Protein AF-A0A496V600-F1 (afdb_monomer_lite)

Secondary structure (DSSP, 8-state):
-PPPPHHHHHHHHHHHHHHHHHHHHHHHHHTT-TTS-HHHHHHHHHHHHHHHHHHHHTT-

Structure (mmCIF, N/CA/C/O backbone):
data_AF-A0A496V600-F1
#
_entry.id   AF-A0A496V600-F1
#
loop_
_atom_site.group_PDB
_atom_site.id
_atom_site.type_symbol
_atom_site.label_atom_id
_atom_site.label_alt_id
_atom_site.label_comp_id
_atom_site.label_asym_id
_atom_site.label_entity_id
_atom_site.label_seq_id
_atom_site.pdbx_PDB_ins_code
_atom_site.Cartn_x
_atom_site.Cartn_y
_atom_site.Cartn_z
_atom_site.occupancy
_atom_site.B_iso_or_equiv
_atom_site.auth_seq_id
_atom_site.auth_comp_id
_atom_site.auth_asym_id
_atom_site.auth_atom_id
_atom_site.pdbx_PDB_model_num
ATOM 1 N N . MET A 1 1 ? -18.487 17.790 19.703 1.00 58.66 1 MET A N 1
ATOM 2 C CA . MET A 1 1 ? -18.303 16.705 18.718 1.00 58.66 1 MET A CA 1
ATOM 3 C C . MET A 1 1 ? -18.651 15.407 19.417 1.00 58.66 1 MET A C 1
ATOM 5 O O . MET A 1 1 ? -18.178 15.207 20.529 1.00 58.66 1 MET A O 1
ATOM 9 N N . THR A 1 2 ? -19.540 14.607 18.840 1.00 82.44 2 THR A N 1
ATOM 10 C CA . THR A 1 2 ? -19.913 13.283 19.358 1.00 82.44 2 THR A CA 1
ATOM 11 C C . THR A 1 2 ? -18.782 12.301 19.055 1.00 82.44 2 THR A C 1
ATOM 13 O O . THR A 1 2 ? -18.177 12.398 17.990 1.00 82.44 2 THR A O 1
ATOM 16 N N . GLN A 1 3 ? -18.464 11.404 19.989 1.00 81.81 3 GLN A N 1
ATOM 17 C CA . GLN A 1 3 ? -17.505 10.324 19.736 1.00 81.81 3 GLN A CA 1
ATOM 18 C C . GLN A 1 3 ? -18.077 9.376 18.664 1.00 81.81 3 GLN A C 1
ATOM 20 O O . GLN A 1 3 ? -19.283 9.108 18.715 1.00 81.81 3 GLN A O 1
ATOM 25 N N . PRO A 1 4 ? -17.260 8.895 17.710 1.00 84.56 4 PRO A N 1
ATOM 26 C CA . PRO A 1 4 ? -17.700 7.929 16.712 1.00 84.56 4 PRO A CA 1
ATOM 27 C C . PRO A 1 4 ? -18.100 6.604 17.368 1.00 84.56 4 PRO A C 1
ATOM 29 O O . PRO A 1 4 ? -17.554 6.187 18.392 1.00 84.56 4 PRO A O 1
ATOM 32 N N . THR A 1 5 ? -19.079 5.944 16.769 1.00 91.75 5 THR A N 1
ATOM 33 C CA . THR A 1 5 ? -19.533 4.608 17.146 1.00 91.75 5 THR A CA 1
ATOM 34 C C . THR A 1 5 ? -18.532 3.543 16.696 1.00 91.75 5 THR A C 1
ATOM 36 O O . THR A 1 5 ? -17.736 3.743 15.782 1.00 91.75 5 THR A O 1
ATOM 39 N N . GLN A 1 6 ? -18.593 2.360 17.309 1.00 89.31 6 GLN A N 1
ATOM 40 C CA . GLN A 1 6 ? -17.741 1.230 16.926 1.00 89.31 6 GLN A CA 1
ATOM 41 C C . GLN A 1 6 ? -17.945 0.791 15.464 1.00 89.31 6 GLN A C 1
ATOM 43 O O . GLN A 1 6 ? -16.997 0.344 14.821 1.00 89.31 6 GLN A O 1
ATOM 48 N N . GLU A 1 7 ? -19.167 0.913 14.943 1.00 91.56 7 GLU A N 1
ATOM 49 C CA . GLU A 1 7 ? -19.492 0.593 13.551 1.00 91.56 7 GLU A CA 1
ATOM 50 C C . GLU A 1 7 ? -18.805 1.569 12.588 1.00 91.56 7 GLU A C 1
ATOM 52 O O . GLU A 1 7 ? -18.109 1.131 11.675 1.00 91.56 7 GLU A O 1
ATOM 57 N N . GLU A 1 8 ? -18.872 2.874 12.870 1.00 90.50 8 GLU A N 1
ATOM 58 C CA . GLU A 1 8 ? -18.174 3.907 12.090 1.00 90.50 8 GLU A CA 1
ATOM 59 C C . GLU A 1 8 ? -16.649 3.701 12.099 1.00 90.50 8 GLU A C 1
ATOM 61 O O . GLU A 1 8 ? -15.998 3.818 11.059 1.00 90.50 8 GLU A O 1
ATOM 66 N N . LEU A 1 9 ? -16.069 3.331 13.247 1.00 90.62 9 LEU A N 1
ATOM 67 C CA . LEU A 1 9 ? -14.636 3.024 13.351 1.00 90.62 9 LEU A CA 1
ATOM 68 C C . LEU A 1 9 ? -14.248 1.786 12.529 1.00 90.62 9 LEU A C 1
ATOM 70 O O . LEU A 1 9 ? -13.192 1.764 11.893 1.00 90.62 9 LEU A O 1
ATOM 74 N N . LEU A 1 10 ? -15.099 0.757 12.508 1.00 91.69 10 LEU A N 1
ATOM 75 C CA . LEU A 1 10 ? -14.858 -0.453 11.726 1.00 91.69 10 LEU A CA 1
ATOM 76 C C . LEU A 1 10 ? -14.938 -0.182 10.217 1.00 91.69 10 LEU A C 1
ATOM 78 O O . LEU A 1 10 ? -14.087 -0.662 9.463 1.00 91.69 10 LEU A O 1
ATOM 82 N N . GLU A 1 11 ? -15.927 0.587 9.765 1.00 93.31 11 GLU A N 1
ATOM 83 C CA . GLU A 1 11 ? -16.057 0.978 8.358 1.00 93.31 11 GLU A CA 1
ATOM 84 C C . GLU A 1 11 ? -14.852 1.799 7.882 1.00 93.31 11 GLU A C 1
ATOM 86 O O . GLU A 1 11 ? -14.314 1.562 6.791 1.00 93.31 11 GLU A O 1
ATOM 91 N N . GLU A 1 12 ? -14.391 2.724 8.723 1.00 91.06 12 GLU A N 1
ATOM 92 C CA . GLU A 1 12 ? -13.222 3.561 8.473 1.00 91.06 12 GLU A CA 1
ATOM 93 C C . GLU A 1 12 ? -11.932 2.728 8.403 1.00 91.06 12 GLU A C 1
ATOM 95 O O . GLU A 1 12 ? -11.164 2.830 7.440 1.00 91.06 12 GLU A O 1
ATOM 100 N N . ALA A 1 13 ? -11.731 1.816 9.356 1.00 92.12 13 ALA A N 1
ATOM 101 C CA . ALA A 1 13 ? -10.629 0.858 9.344 1.00 92.12 13 ALA A CA 1
ATOM 102 C C . ALA A 1 13 ? -10.618 0.019 8.053 1.00 92.12 13 ALA A C 1
ATOM 104 O O . ALA A 1 13 ? -9.597 -0.088 7.367 1.00 92.12 13 ALA A O 1
ATOM 105 N N . GLN A 1 14 ? -11.767 -0.531 7.656 1.00 93.94 14 GLN A N 1
ATOM 106 C CA . GLN A 1 14 ? -11.880 -1.291 6.411 1.00 93.94 14 GLN A CA 1
ATOM 107 C C . GLN A 1 14 ? -11.596 -0.429 5.176 1.00 93.94 14 GLN A C 1
ATOM 109 O O . GLN A 1 14 ? -11.015 -0.913 4.200 1.00 93.94 14 GLN A O 1
ATOM 114 N N . ARG A 1 15 ? -11.979 0.853 5.197 1.00 94.25 15 ARG A N 1
ATOM 115 C CA . ARG A 1 15 ? -11.646 1.799 4.130 1.00 94.25 15 ARG A CA 1
ATOM 116 C C . ARG A 1 15 ? -10.137 1.959 3.998 1.00 94.25 15 ARG A C 1
ATOM 118 O O . ARG A 1 15 ? -9.632 1.832 2.883 1.00 94.25 15 ARG 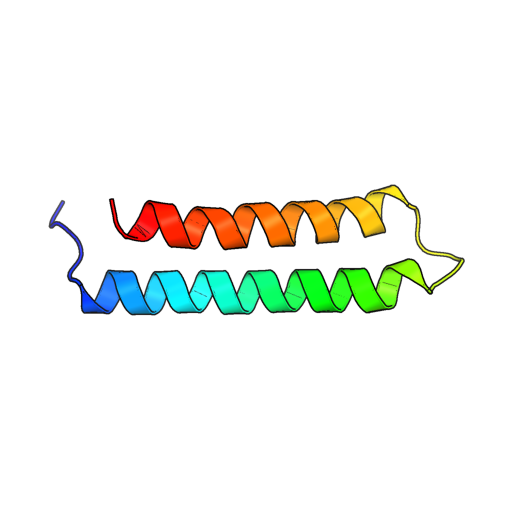A O 1
ATOM 125 N N . PHE A 1 16 ? -9.419 2.173 5.097 1.00 94.44 16 PHE A N 1
ATOM 126 C CA . PHE A 1 16 ? -7.960 2.275 5.067 1.00 94.44 16 PHE A CA 1
ATOM 127 C C . PHE A 1 16 ? -7.289 0.999 4.547 1.00 94.44 16 PHE A C 1
ATOM 129 O O . PHE A 1 16 ? -6.402 1.103 3.698 1.00 94.44 16 PHE A O 1
ATOM 136 N N . ILE A 1 17 ? -7.765 -0.185 4.951 1.00 94.75 17 ILE A N 1
ATOM 137 C CA . ILE A 1 17 ? -7.266 -1.474 4.436 1.00 94.75 17 ILE A CA 1
ATOM 138 C C . ILE A 1 17 ? -7.410 -1.547 2.911 1.00 94.75 17 ILE A C 1
ATOM 140 O O . ILE A 1 17 ? -6.451 -1.882 2.216 1.00 94.75 17 ILE A O 1
ATOM 144 N N . ARG A 1 18 ? -8.577 -1.180 2.363 1.00 96.81 18 ARG A N 1
ATOM 145 C CA . ARG A 1 18 ? -8.800 -1.183 0.904 1.00 96.81 18 ARG A CA 1
ATOM 146 C C . ARG A 1 18 ? -7.856 -0.232 0.167 1.00 96.81 18 ARG A C 1
ATOM 148 O O . ARG A 1 18 ? -7.401 -0.546 -0.931 1.00 96.81 18 ARG A O 1
ATOM 155 N N . ILE A 1 19 ? -7.559 0.933 0.744 1.00 96.56 19 ILE A N 1
ATOM 156 C CA . ILE A 1 19 ? -6.636 1.887 0.115 1.00 96.56 19 ILE A CA 1
ATOM 157 C C . ILE A 1 19 ? -5.195 1.363 0.195 1.00 96.56 19 ILE A C 1
ATOM 159 O O . ILE A 1 19 ? -4.477 1.451 -0.799 1.00 96.56 19 ILE A O 1
ATOM 163 N N . ALA A 1 20 ? -4.791 0.773 1.325 1.00 96.94 20 ALA A N 1
ATOM 164 C CA . ALA A 1 20 ? -3.481 0.143 1.470 1.00 96.94 20 ALA A CA 1
ATOM 165 C C . ALA A 1 20 ? -3.276 -0.981 0.440 1.00 96.94 20 ALA A C 1
ATOM 167 O O . ALA A 1 20 ? -2.241 -1.022 -0.222 1.00 96.94 20 ALA A O 1
ATOM 168 N N . ASP A 1 21 ? -4.279 -1.838 0.229 1.00 97.88 21 ASP A N 1
ATOM 169 C CA . ASP A 1 21 ? -4.207 -2.922 -0.759 1.00 97.88 21 ASP A CA 1
ATOM 170 C C . ASP A 1 21 ? -4.055 -2.403 -2.201 1.00 97.88 21 ASP A C 1
ATOM 172 O O . ASP A 1 21 ? -3.297 -2.951 -3.010 1.00 97.88 21 ASP A O 1
ATOM 176 N N . ARG A 1 22 ? -4.691 -1.265 -2.512 1.00 97.94 22 ARG A N 1
ATOM 177 C CA . ARG A 1 22 ? -4.500 -0.579 -3.796 1.00 97.94 22 ARG A CA 1
ATOM 178 C C . ARG A 1 22 ? -3.056 -0.110 -3.982 1.00 97.94 22 ARG A C 1
ATOM 180 O O . ARG A 1 22 ? -2.502 -0.286 -5.067 1.00 97.94 22 ARG A O 1
ATOM 187 N N . ASP A 1 23 ? -2.440 0.456 -2.948 1.00 98.31 23 ASP A N 1
ATOM 188 C CA . ASP A 1 23 ? -1.038 0.888 -3.000 1.00 98.31 23 ASP A CA 1
ATOM 189 C C . ASP A 1 23 ? -0.067 -0.298 -3.083 1.00 98.31 23 ASP A C 1
ATOM 191 O O . ASP A 1 23 ? 0.888 -0.254 -3.857 1.00 98.31 23 ASP A O 1
ATOM 195 N N . ILE A 1 24 ? -0.353 -1.402 -2.384 1.00 98.31 24 ILE A N 1
ATOM 196 C CA . ILE A 1 24 ? 0.404 -2.658 -2.510 1.00 98.31 24 ILE A CA 1
ATOM 197 C C . ILE A 1 24 ? 0.338 -3.176 -3.949 1.00 98.31 24 ILE A C 1
ATOM 199 O O . ILE A 1 24 ? 1.356 -3.587 -4.512 1.00 98.31 24 ILE A O 1
ATOM 203 N N . THR A 1 25 ? -0.850 -3.161 -4.552 1.00 98.38 25 THR A N 1
ATOM 204 C CA . THR A 1 25 ? -1.052 -3.601 -5.936 1.00 98.38 25 THR A CA 1
ATOM 205 C C . THR A 1 25 ? -0.281 -2.714 -6.911 1.00 98.38 25 THR A C 1
ATOM 207 O O . THR A 1 25 ? 0.460 -3.233 -7.747 1.00 98.38 25 THR A O 1
ATOM 210 N N . ALA A 1 26 ? -0.375 -1.389 -6.761 1.00 98.06 26 ALA A N 1
ATOM 211 C CA . ALA A 1 26 ? 0.383 -0.439 -7.571 1.00 98.06 26 ALA A CA 1
ATOM 212 C C . ALA A 1 26 ? 1.896 -0.670 -7.442 1.00 98.06 26 ALA A C 1
ATOM 214 O O . ALA A 1 26 ? 2.575 -0.824 -8.453 1.00 98.06 26 ALA A O 1
ATOM 215 N N . PHE A 1 27 ? 2.418 -0.800 -6.218 1.00 98.19 27 PHE A N 1
ATOM 216 C CA . PHE A 1 27 ? 3.823 -1.126 -5.968 1.00 98.19 27 PHE A CA 1
ATOM 217 C C . PHE A 1 27 ? 4.255 -2.421 -6.674 1.00 98.19 27 PHE A C 1
ATOM 219 O O . PHE A 1 27 ? 5.277 -2.437 -7.363 1.00 98.19 27 PHE A O 1
ATOM 226 N N . LYS A 1 28 ? 3.474 -3.504 -6.539 1.00 98.06 28 LYS A N 1
ATOM 227 C CA . LYS A 1 28 ? 3.783 -4.816 -7.136 1.00 98.06 28 LYS A CA 1
ATOM 228 C C . LYS A 1 28 ? 3.854 -4.776 -8.661 1.00 98.06 28 LYS A C 1
ATOM 230 O O . LYS A 1 28 ? 4.653 -5.519 -9.227 1.00 98.06 28 LYS A O 1
ATOM 235 N N . VAL A 1 29 ? 3.034 -3.947 -9.306 1.00 98.19 29 VAL A N 1
ATOM 236 C CA . VAL A 1 29 ? 3.052 -3.757 -10.762 1.00 98.19 29 VAL A CA 1
ATOM 237 C C . VAL A 1 29 ? 4.220 -2.859 -11.162 1.00 98.19 29 VAL A C 1
ATOM 239 O O . VAL A 1 29 ? 5.075 -3.268 -11.943 1.00 98.19 29 VAL A O 1
ATOM 242 N N . LEU A 1 30 ? 4.294 -1.663 -10.578 1.00 97.81 30 LEU A N 1
ATOM 243 C CA . LEU A 1 30 ? 5.226 -0.607 -10.970 1.00 97.81 30 LEU A CA 1
ATOM 244 C C . LEU A 1 30 ? 6.694 -0.977 -10.751 1.00 97.81 30 LEU A C 1
ATOM 246 O O . LEU A 1 30 ? 7.537 -0.595 -11.554 1.00 97.81 30 LEU A O 1
ATOM 250 N N . LYS A 1 31 ? 7.013 -1.776 -9.724 1.00 97.25 31 LYS A N 1
ATOM 251 C CA . LYS A 1 31 ? 8.391 -2.239 -9.484 1.00 97.25 31 LYS A CA 1
ATOM 252 C C . LYS A 1 31 ? 8.979 -3.067 -10.637 1.00 97.25 31 LYS A C 1
ATOM 254 O O . LYS A 1 31 ? 10.190 -3.244 -10.690 1.00 97.25 31 LYS A O 1
ATOM 259 N N . ASN A 1 32 ? 8.126 -3.624 -11.502 1.00 97.50 32 ASN A N 1
ATOM 260 C CA . ASN A 1 32 ? 8.530 -4.461 -12.630 1.00 97.50 32 ASN A CA 1
ATOM 261 C C . ASN A 1 32 ? 8.480 -3.705 -13.972 1.00 97.50 32 ASN A C 1
ATOM 263 O O . ASN A 1 32 ? 8.764 -4.309 -15.002 1.00 97.50 32 ASN A O 1
ATOM 267 N N . VAL A 1 33 ? 8.097 -2.422 -13.976 1.00 97.56 33 VAL A N 1
ATOM 268 C CA . VAL A 1 33 ? 8.033 -1.577 -15.177 1.00 97.56 33 VAL A CA 1
ATOM 269 C C . VAL A 1 33 ? 9.339 -0.778 -15.274 1.00 97.56 33 VAL A C 1
ATOM 271 O O . VAL A 1 33 ? 9.540 0.115 -14.446 1.00 97.56 33 VAL A O 1
ATOM 274 N N . PRO A 1 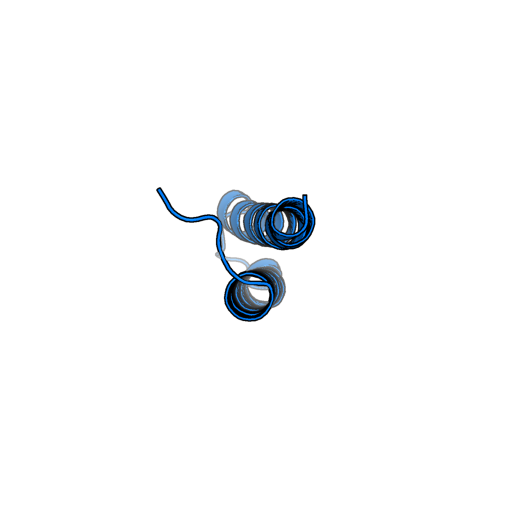34 ? 10.230 -1.068 -16.243 1.00 94.19 34 PRO A N 1
ATOM 275 C CA . PRO A 1 34 ? 11.562 -0.456 -16.329 1.00 94.19 34 PRO A CA 1
ATOM 276 C C . PRO A 1 34 ? 11.558 1.075 -16.407 1.00 94.19 34 PRO A C 1
ATOM 278 O O . PRO A 1 34 ? 12.483 1.726 -15.930 1.00 94.19 34 PRO A O 1
ATOM 281 N N . GLU A 1 35 ? 10.514 1.655 -16.994 1.00 97.75 35 GLU A N 1
ATOM 282 C CA . GLU A 1 35 ? 10.357 3.097 -17.186 1.00 97.75 35 GLU A CA 1
ATOM 283 C C . GLU A 1 35 ? 9.872 3.813 -15.918 1.00 97.75 35 GLU A C 1
ATOM 285 O O . GLU A 1 35 ? 9.854 5.045 -15.867 1.00 97.75 35 GLU A O 1
ATOM 290 N N . THR A 1 36 ? 9.463 3.069 -14.884 1.00 97.56 36 THR A N 1
ATOM 291 C CA . THR A 1 36 ? 8.978 3.685 -13.651 1.00 97.56 36 THR A CA 1
ATOM 292 C C . THR A 1 36 ? 10.144 4.158 -12.799 1.00 97.56 36 THR A C 1
ATOM 294 O O . THR A 1 36 ? 11.001 3.384 -12.375 1.00 97.56 36 THR A O 1
ATOM 297 N N . HIS A 1 37 ? 10.137 5.448 -12.472 1.00 97.88 37 HIS A N 1
ATOM 298 C CA . HIS A 1 37 ? 11.119 6.021 -11.567 1.00 97.88 37 HIS A CA 1
ATOM 299 C C . HIS A 1 37 ? 11.019 5.385 -10.169 1.00 97.88 37 HIS A C 1
ATOM 301 O O . HIS A 1 37 ? 9.931 5.271 -9.601 1.00 97.88 37 HIS A O 1
ATOM 307 N N . ILE A 1 38 ? 12.162 5.036 -9.567 1.00 97.38 38 ILE A N 1
ATOM 308 C CA . ILE A 1 38 ? 12.220 4.356 -8.259 1.00 97.38 38 ILE A CA 1
ATOM 309 C C . ILE A 1 38 ? 11.457 5.106 -7.158 1.00 97.38 38 ILE A C 1
ATOM 311 O O . ILE A 1 38 ? 10.805 4.486 -6.323 1.00 97.38 38 ILE A O 1
ATOM 315 N N . ALA A 1 39 ? 11.460 6.442 -7.189 1.00 98.19 39 ALA A N 1
ATOM 316 C CA . ALA A 1 39 ? 10.700 7.254 -6.237 1.00 98.19 39 ALA A CA 1
ATOM 317 C C . ALA A 1 39 ? 9.187 6.974 -6.292 1.00 98.19 39 ALA A C 1
ATOM 319 O O . ALA A 1 39 ? 8.542 6.941 -5.250 1.00 98.19 39 ALA A O 1
ATOM 320 N N . THR A 1 40 ? 8.622 6.715 -7.475 1.00 98.00 40 THR A N 1
ATOM 321 C CA . THR A 1 40 ? 7.203 6.362 -7.638 1.00 98.00 40 THR A CA 1
ATOM 322 C C . THR A 1 40 ? 6.907 4.978 -7.063 1.00 98.00 40 THR A C 1
ATOM 324 O O . THR A 1 40 ? 5.888 4.785 -6.403 1.00 98.00 40 THR A O 1
ATOM 327 N N . VAL A 1 41 ? 7.822 4.021 -7.249 1.00 98.12 41 VAL A N 1
ATOM 328 C CA . VAL A 1 41 ? 7.720 2.685 -6.643 1.00 98.12 41 VAL A CA 1
ATOM 329 C C . VAL A 1 41 ? 7.740 2.796 -5.114 1.00 98.12 41 VAL A C 1
ATOM 331 O O . VAL A 1 41 ? 6.849 2.275 -4.441 1.00 98.12 41 VAL A O 1
ATOM 334 N N . CYS A 1 42 ? 8.713 3.526 -4.562 1.00 98.19 42 CYS A N 1
ATOM 335 C CA . CYS A 1 42 ? 8.840 3.740 -3.121 1.00 98.19 42 CYS A CA 1
ATOM 336 C C . CYS A 1 42 ? 7.665 4.532 -2.534 1.00 98.19 42 CYS A C 1
ATOM 338 O O . CYS A 1 42 ? 7.242 4.231 -1.423 1.00 98.19 42 CYS A O 1
ATOM 340 N N . PHE A 1 43 ? 7.099 5.485 -3.278 1.00 98.19 43 PHE A N 1
ATOM 341 C CA . PHE A 1 43 ? 5.914 6.229 -2.857 1.00 98.19 43 PHE A CA 1
ATOM 342 C C . PHE A 1 43 ? 4.738 5.289 -2.572 1.00 98.19 43 PHE A C 1
ATOM 344 O O . PHE A 1 43 ? 4.167 5.340 -1.488 1.00 98.19 43 PHE A O 1
ATOM 351 N N . HIS A 1 44 ? 4.412 4.369 -3.483 1.00 98.19 44 HIS A N 1
ATOM 352 C CA . HIS A 1 44 ? 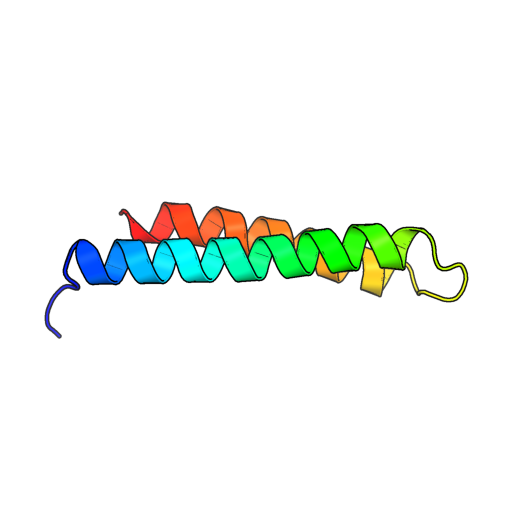3.326 3.413 -3.237 1.00 98.19 44 HIS A CA 1
ATOM 353 C C . HIS A 1 44 ? 3.641 2.435 -2.099 1.00 98.19 44 HIS A C 1
ATOM 355 O O . HIS A 1 44 ? 2.751 2.097 -1.322 1.00 98.19 44 HIS A O 1
ATOM 361 N N . ALA A 1 45 ? 4.903 2.032 -1.936 1.00 97.31 45 ALA A N 1
ATOM 362 C CA . ALA A 1 45 ? 5.305 1.230 -0.782 1.00 97.31 45 ALA A CA 1
ATOM 363 C C . ALA A 1 45 ? 5.093 1.981 0.548 1.00 97.31 45 ALA A C 1
ATOM 365 O O . ALA A 1 45 ? 4.512 1.424 1.479 1.00 97.31 45 ALA A O 1
ATOM 366 N N . GLN A 1 46 ? 5.502 3.252 0.628 1.00 97.88 46 GLN A N 1
ATOM 367 C CA . GLN A 1 46 ? 5.298 4.101 1.804 1.00 97.88 46 GLN A CA 1
ATOM 368 C C . GLN A 1 46 ? 3.805 4.280 2.103 1.00 97.88 46 GLN A C 1
ATOM 370 O O . GLN A 1 46 ? 3.365 4.028 3.224 1.00 97.88 46 GLN A O 1
ATOM 375 N N . GLN A 1 47 ? 3.013 4.631 1.087 1.00 97.38 47 GLN A N 1
ATOM 376 C CA . GLN A 1 47 ? 1.574 4.838 1.229 1.00 97.38 47 GLN A CA 1
ATOM 377 C C . GLN A 1 47 ? 0.854 3.591 1.763 1.00 97.38 47 GLN A C 1
ATOM 379 O O . GLN A 1 47 ? -0.028 3.713 2.615 1.00 97.38 47 GLN A O 1
AT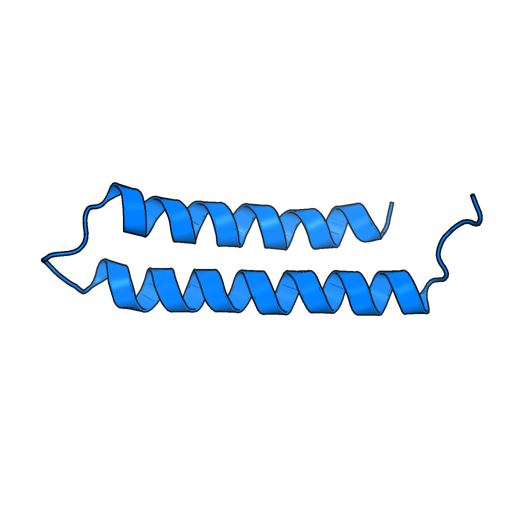OM 384 N N . ALA A 1 48 ? 1.240 2.394 1.308 1.00 97.00 48 ALA A N 1
ATOM 385 C CA . ALA A 1 48 ? 0.692 1.140 1.816 1.00 97.00 48 ALA A CA 1
ATOM 386 C C . ALA A 1 48 ? 0.943 0.959 3.323 1.00 97.00 48 ALA A C 1
ATOM 388 O O . ALA A 1 48 ? 0.032 0.566 4.058 1.00 97.00 48 ALA A O 1
ATOM 389 N N . VAL A 1 49 ? 2.155 1.273 3.794 1.00 96.00 49 VAL A N 1
ATOM 390 C CA . VAL A 1 49 ? 2.515 1.184 5.217 1.00 96.00 49 VAL A CA 1
ATOM 391 C C . VAL A 1 49 ? 1.741 2.215 6.037 1.00 96.00 49 VAL A C 1
ATOM 393 O O . VAL A 1 49 ? 1.103 1.842 7.019 1.00 96.00 49 VAL A O 1
ATOM 396 N N . GLU A 1 50 ? 1.725 3.482 5.615 1.00 95.56 50 GLU A N 1
ATOM 397 C CA . GLU A 1 50 ? 1.022 4.558 6.331 1.00 95.56 50 GLU A CA 1
ATOM 398 C C . GLU A 1 50 ? -0.464 4.240 6.532 1.00 95.56 50 GLU A C 1
ATOM 400 O O . GLU A 1 50 ? -0.996 4.346 7.637 1.00 95.56 50 GLU A O 1
ATOM 405 N N . LYS A 1 51 ? -1.138 3.771 5.478 1.00 93.56 51 LYS A N 1
ATOM 406 C CA . LYS A 1 51 ? -2.566 3.432 5.544 1.00 93.56 51 LYS A CA 1
ATOM 407 C C . LYS A 1 51 ? -2.834 2.200 6.391 1.00 93.56 51 LYS A 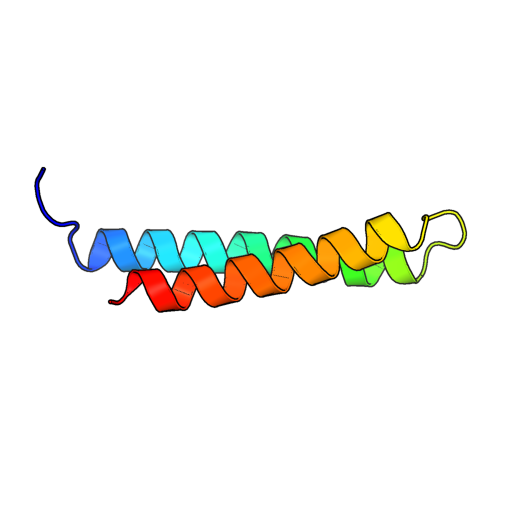C 1
ATOM 409 O O . LYS A 1 51 ? -3.852 2.166 7.069 1.00 93.56 51 LYS A O 1
ATOM 414 N N . SER A 1 52 ? -1.921 1.232 6.400 1.00 90.69 52 SER A N 1
ATOM 415 C CA . SER A 1 52 ? -2.030 0.059 7.273 1.00 90.69 52 SER A CA 1
ATOM 416 C C . SER A 1 52 ? -1.890 0.431 8.753 1.00 90.69 52 SER A C 1
ATOM 418 O O . SER A 1 52 ? -2.553 -0.167 9.594 1.00 90.69 52 SER A O 1
ATOM 420 N N . ILE A 1 53 ? -1.068 1.433 9.082 1.00 89.12 53 ILE A N 1
ATOM 421 C CA . ILE A 1 53 ? -0.892 1.913 10.461 1.00 89.12 53 ILE A CA 1
ATOM 422 C C . ILE A 1 53 ? -2.090 2.762 10.912 1.00 89.12 53 ILE A C 1
ATOM 424 O O . ILE A 1 53 ? -2.538 2.604 12.046 1.00 89.12 53 ILE A O 1
ATOM 428 N N . ASN A 1 54 ? -2.658 3.594 10.031 1.00 83.56 54 ASN A N 1
ATOM 429 C CA . AS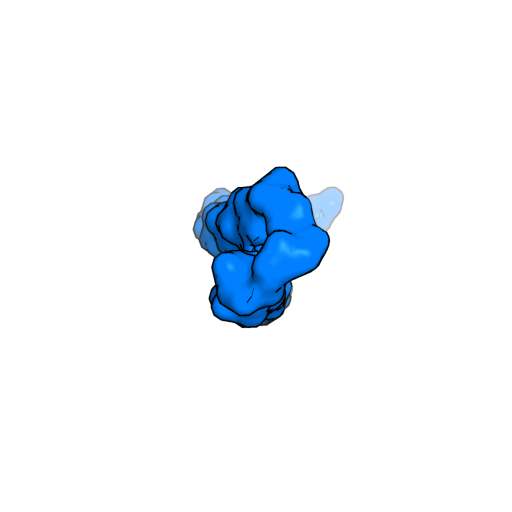N A 1 54 ? -3.834 4.419 10.354 1.00 83.56 54 ASN A CA 1
ATOM 430 C C . ASN A 1 54 ? -5.066 3.591 10.762 1.00 83.56 54 ASN A C 1
ATOM 432 O O . ASN A 1 54 ? -5.895 4.048 11.549 1.00 83.56 54 ASN A O 1
ATOM 436 N N . VAL A 1 55 ? -5.169 2.347 10.283 1.00 74.94 55 VAL A N 1
ATOM 437 C CA . VAL A 1 55 ? -6.178 1.385 10.754 1.00 74.94 55 VAL A CA 1
ATOM 438 C C . VAL A 1 55 ? -6.054 1.171 12.262 1.00 74.94 55 VAL A C 1
ATOM 440 O O . VAL A 1 55 ? -7.049 1.224 12.975 1.00 74.94 55 VAL A O 1
ATOM 443 N N . SER A 1 56 ? -4.834 0.975 12.765 1.00 61.47 56 SER A N 1
ATOM 444 C CA . SER A 1 56 ? -4.573 0.679 14.178 1.00 61.47 56 SER A CA 1
ATOM 445 C C . SER A 1 56 ? -4.859 1.867 15.097 1.00 61.47 56 SER A C 1
ATOM 447 O O . SER A 1 56 ? -5.318 1.669 16.218 1.00 61.47 56 SER A O 1
ATOM 449 N N . SER A 1 57 ? -4.640 3.098 14.627 1.00 62.31 57 SER A N 1
ATOM 450 C CA . SER A 1 57 ? -4.981 4.313 15.381 1.00 62.31 57 SER A CA 1
ATOM 451 C C . SER A 1 57 ? -6.478 4.631 15.382 1.00 62.31 57 SER A C 1
ATOM 453 O O . SER A 1 57 ? -6.911 5.465 16.164 1.00 62.31 57 SER A O 1
ATOM 455 N N . THR A 1 58 ? -7.274 3.974 14.532 1.00 59.34 58 THR A N 1
ATOM 456 C CA . THR A 1 58 ? -8.741 4.133 14.507 1.00 59.34 58 THR A CA 1
ATOM 457 C C . THR A 1 58 ? -9.414 3.420 15.697 1.00 59.34 58 THR A C 1
ATOM 459 O O . THR A 1 58 ? -10.590 3.630 15.957 1.00 59.34 58 THR A O 1
ATOM 462 N N . PHE A 1 59 ? -8.679 2.600 16.458 1.00 56.75 59 PHE A N 1
ATOM 463 C CA . PHE A 1 59 ? -9.192 1.848 17.613 1.00 56.75 59 PHE A CA 1
ATOM 464 C C . PHE A 1 59 ? -8.669 2.343 18.978 1.00 56.75 59 PHE A C 1
ATOM 466 O O . PHE A 1 59 ? -8.879 1.658 19.980 1.00 56.75 59 PHE A O 1
ATOM 473 N N . GLN A 1 60 ? -7.966 3.482 19.023 1.00 53.62 60 GLN A N 1
ATOM 474 C CA . GLN A 1 60 ? -7.478 4.125 20.257 1.00 53.62 60 GLN A CA 1
ATOM 475 C C . GLN A 1 60 ? -8.391 5.275 20.678 1.00 53.62 60 GLN A C 1
ATOM 477 O O . GLN A 1 60 ? -8.590 5.421 21.904 1.00 53.62 60 GLN A O 1
#

Radius of gyration: 14.57 Å; chains: 1; bounding box: 32×22×37 Å

Foldseek 3Di:
DDDDDPVVLVVLLVVLQVVLVVLVVVLVVQVPPPPRDVVSSVVSVVSSVVSNVVSVVSVD

pLDDT: mean 90.84, std 11.78, range [53.62, 98.38]

Sequence (60 aa):
MTQPTQEELLEEAQRFIRIADRDITAFKVLKNVPETHIATVCFHAQQAVEKSINVSSTFQ